Protein AF-A0A2V7WQB6-F1 (afdb_monomer_lite)

Foldseek 3Di:
DQDPDDPQQCHDDPPDGGPLCVLLVAADPQHHDQDLVSVNDPDPVSSVVSVVSRVVRNVVVVVD

Sequence (64 aa):
AYLTPPPGFFFGKDGKPAPGDLLRAAPFGRIAFANTDLSGVADHRSSIIEANRAVGQLLDQVLS

pLDDT: mean 87.74, std 10.1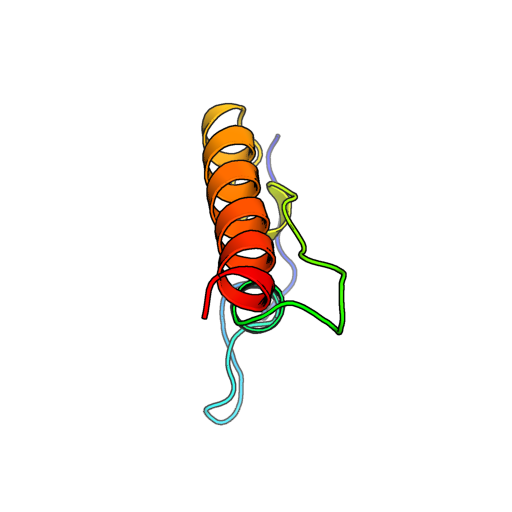9, range [50.66, 96.94]

Radius of gyration: 12.88 Å; chains: 1; bounding box: 34×30×27 Å

Structure (mmCIF, N/CA/C/O backbone):
data_AF-A0A2V7WQB6-F1
#
_entry.id   AF-A0A2V7WQB6-F1
#
loop_
_atom_site.group_PDB
_atom_site.id
_atom_site.type_symbol
_atom_site.label_atom_id
_atom_site.label_alt_id
_atom_site.label_comp_id
_atom_site.label_asym_id
_atom_site.label_entity_id
_atom_site.label_seq_id
_atom_site.pdbx_PDB_ins_code
_atom_site.Cartn_x
_atom_site.Cartn_y
_atom_site.Cartn_z
_atom_site.occupancy
_atom_site.B_iso_or_equiv
_atom_site.auth_seq_id
_atom_site.auth_comp_id
_atom_site.auth_asym_id
_atom_site.auth_atom_id
_atom_site.pdbx_PDB_model_num
ATOM 1 N N . ALA A 1 1 ? 18.112 7.927 -6.912 1.00 52.59 1 ALA A N 1
ATOM 2 C CA . ALA A 1 1 ? 18.982 6.738 -7.049 1.00 52.59 1 ALA A CA 1
ATOM 3 C C . ALA A 1 1 ? 18.515 5.929 -8.257 1.00 52.59 1 ALA A C 1
ATOM 5 O O . ALA A 1 1 ? 17.314 5.910 -8.495 1.00 52.59 1 ALA A O 1
ATOM 6 N N . TYR A 1 2 ? 19.421 5.327 -9.037 1.00 50.66 2 TYR A N 1
ATOM 7 C CA . TYR A 1 2 ? 19.052 4.426 -10.138 1.00 50.66 2 TYR A CA 1
ATOM 8 C C . TYR A 1 2 ? 18.923 3.015 -9.561 1.00 50.66 2 TYR A C 1
ATOM 10 O O . TYR A 1 2 ? 19.914 2.438 -9.118 1.00 50.66 2 TYR A O 1
ATOM 18 N N . LEU A 1 3 ? 17.697 2.508 -9.475 1.00 64.25 3 LEU A N 1
ATOM 19 C CA . LEU A 1 3 ? 17.431 1.137 -9.059 1.00 64.25 3 LEU A CA 1
ATOM 20 C C . LEU A 1 3 ? 17.541 0.270 -10.319 1.00 64.25 3 LEU A C 1
ATOM 22 O O . LEU A 1 3 ? 16.906 0.588 -11.322 1.00 64.25 3 LEU A O 1
ATOM 26 N N . THR A 1 4 ? 18.348 -0.792 -10.290 1.00 69.50 4 THR A N 1
ATOM 27 C CA . THR A 1 4 ? 18.336 -1.828 -11.336 1.00 69.50 4 THR A CA 1
ATOM 28 C C . THR A 1 4 ? 17.510 -2.988 -10.800 1.00 69.50 4 THR A C 1
ATOM 30 O O . THR A 1 4 ? 18.053 -3.846 -10.098 1.00 69.50 4 THR A O 1
ATOM 33 N N . PRO A 1 5 ? 16.188 -2.991 -11.029 1.00 70.44 5 PRO A N 1
ATOM 34 C CA . PRO A 1 5 ? 15.332 -4.021 -10.481 1.00 70.44 5 PRO A CA 1
ATOM 35 C C . PRO A 1 5 ? 15.717 -5.387 -11.063 1.00 70.44 5 PRO A C 1
ATOM 37 O O . PRO A 1 5 ? 15.982 -5.489 -12.266 1.00 70.44 5 PRO A O 1
ATOM 40 N N . PRO A 1 6 ? 15.752 -6.447 -10.239 1.00 73.88 6 PRO A N 1
ATOM 41 C CA . PRO A 1 6 ? 15.983 -7.791 -10.742 1.00 73.88 6 PRO A CA 1
ATOM 42 C C . PRO A 1 6 ? 14.846 -8.216 -11.692 1.00 73.88 6 PRO A C 1
ATOM 44 O O . PRO A 1 6 ? 13.727 -7.694 -11.604 1.00 73.88 6 PRO A O 1
ATOM 47 N N . PRO A 1 7 ? 15.084 -9.186 -12.593 1.00 78.25 7 PRO A N 1
ATOM 48 C CA . PRO A 1 7 ? 14.023 -9.759 -13.418 1.00 78.25 7 PRO A CA 1
ATOM 49 C C . PRO A 1 7 ? 12.818 -10.196 -12.571 1.00 78.25 7 PRO A C 1
ATOM 51 O O . PRO A 1 7 ? 12.981 -10.840 -11.538 1.00 78.25 7 PRO A O 1
ATOM 54 N N . GLY A 1 8 ? 11.605 -9.841 -13.008 1.00 79.50 8 GLY A N 1
ATOM 55 C CA . GLY A 1 8 ? 10.361 -10.161 -12.291 1.00 79.50 8 GLY A CA 1
ATOM 56 C C . GLY A 1 8 ? 9.966 -9.171 -11.189 1.00 79.50 8 GLY A C 1
ATOM 57 O O . GLY A 1 8 ? 8.943 -9.362 -10.544 1.00 79.50 8 GLY A O 1
ATOM 58 N N . PHE A 1 9 ? 10.720 -8.088 -10.983 1.00 84.06 9 PHE A N 1
ATOM 59 C CA . PHE A 1 9 ? 10.364 -7.058 -10.000 1.00 84.06 9 PHE A CA 1
ATOM 60 C C . PHE A 1 9 ? 9.018 -6.375 -10.300 1.00 84.06 9 PHE A C 1
ATOM 62 O O . PHE A 1 9 ? 8.189 -6.235 -9.406 1.00 84.06 9 PHE A O 1
ATOM 69 N N . PHE A 1 10 ? 8.788 -5.990 -11.561 1.00 85.12 10 PHE A N 1
ATOM 70 C CA . PHE A 1 10 ? 7.543 -5.343 -12.004 1.00 85.12 10 PHE A CA 1
ATOM 71 C C . PHE A 1 10 ? 6.517 -6.312 -12.596 1.00 85.12 10 PHE A C 1
ATOM 73 O O . PHE A 1 10 ? 5.380 -5.922 -12.841 1.00 85.12 10 PHE A O 1
ATOM 80 N N . PHE A 1 11 ? 6.915 -7.554 -12.878 1.00 88.44 11 PHE A N 1
ATOM 81 C CA . PHE A 1 11 ? 6.085 -8.498 -13.616 1.00 88.44 11 PHE A CA 1
ATOM 82 C C . PHE A 1 11 ? 5.863 -9.759 -12.803 1.00 88.44 11 PHE A C 1
ATOM 84 O O . PHE A 1 11 ? 6.806 -10.419 -12.368 1.00 88.44 11 PHE A O 1
ATOM 91 N N . GLY A 1 12 ? 4.593 -10.106 -12.655 1.00 86.88 12 GLY A N 1
ATOM 92 C CA . GLY A 1 12 ? 4.180 -11.398 -12.153 1.00 86.88 12 GLY A CA 1
ATOM 93 C C . GLY A 1 12 ? 4.488 -12.547 -13.116 1.00 86.88 12 GLY A C 1
ATOM 94 O O . GLY A 1 12 ? 4.870 -12.345 -14.270 1.00 86.88 12 GLY A O 1
ATOM 95 N N . LYS A 1 13 ? 4.298 -13.778 -12.640 1.00 89.06 13 LYS A N 1
ATOM 96 C CA . LYS A 1 13 ? 4.504 -15.012 -13.411 1.00 89.06 13 LYS A CA 1
ATOM 97 C C . LYS A 1 13 ? 3.279 -15.914 -13.280 1.00 89.06 13 LYS A C 1
ATOM 99 O O . LYS A 1 13 ? 2.712 -16.012 -12.195 1.00 89.06 13 LYS A O 1
ATOM 104 N N . ASP A 1 14 ? 2.880 -16.577 -14.366 1.00 92.69 14 ASP A N 1
ATOM 105 C CA . ASP A 1 14 ? 1.786 -17.563 -14.380 1.00 92.69 14 ASP A CA 1
ATOM 1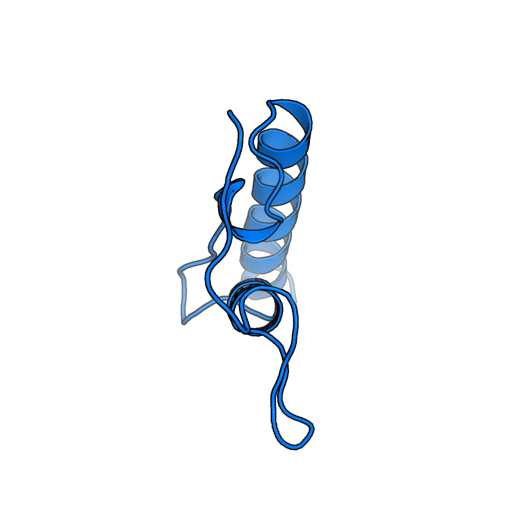06 C C . ASP A 1 14 ? 0.454 -17.004 -13.829 1.00 92.69 14 ASP A C 1
ATOM 108 O O . ASP A 1 14 ? -0.247 -17.659 -13.060 1.00 92.69 14 ASP A O 1
ATOM 112 N N . GLY A 1 15 ? 0.133 -15.749 -14.168 1.00 91.25 15 GLY A N 1
ATOM 113 C CA . GLY A 1 15 ? -1.081 -15.060 -13.707 1.00 91.25 15 GLY A CA 1
ATOM 114 C C . GLY A 1 15 ? -1.048 -14.577 -12.250 1.00 91.25 15 GLY A C 1
ATOM 115 O O . GLY A 1 15 ? -2.040 -14.036 -11.768 1.00 91.25 15 GLY A O 1
ATOM 116 N N . LYS A 1 16 ? 0.071 -14.750 -11.537 1.00 92.12 16 LYS A N 1
ATOM 117 C CA . LYS A 1 16 ? 0.263 -14.234 -10.172 1.00 92.12 16 LYS A CA 1
ATOM 118 C C . LYS A 1 16 ? 0.720 -12.770 -10.201 1.00 92.12 16 LYS A C 1
ATOM 120 O O . LYS A 1 16 ? 1.359 -12.390 -11.177 1.00 92.12 16 LYS A O 1
ATOM 125 N N . PRO A 1 17 ? 0.441 -11.964 -9.159 1.00 92.00 17 PRO A N 1
ATOM 126 C CA . PRO A 1 17 ? 0.912 -10.578 -9.067 1.00 92.00 17 PRO A CA 1
ATOM 127 C C . PRO A 1 17 ? 2.443 -10.480 -8.989 1.00 92.00 17 PRO A C 1
ATOM 129 O O . PRO A 1 17 ? 3.118 -11.448 -8.620 1.00 92.00 17 PRO A O 1
ATOM 132 N N . ALA A 1 18 ? 2.995 -9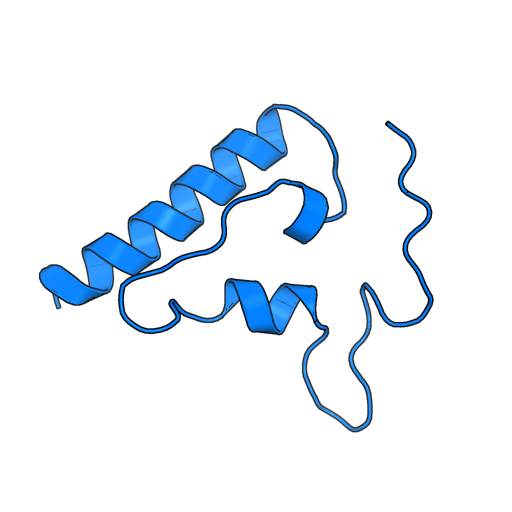.305 -9.307 1.00 91.19 18 ALA A N 1
ATOM 133 C CA . ALA A 1 18 ? 4.407 -9.027 -9.057 1.00 91.19 18 ALA A CA 1
ATOM 134 C C . ALA A 1 18 ? 4.688 -8.972 -7.539 1.00 91.19 18 ALA A C 1
ATOM 136 O O . ALA A 1 18 ? 3.772 -8.715 -6.750 1.00 91.19 18 ALA A O 1
ATOM 137 N N . PRO A 1 19 ? 5.942 -9.170 -7.091 1.00 88.88 19 PRO A N 1
ATOM 138 C CA . PRO A 1 19 ? 6.280 -9.098 -5.669 1.00 88.88 19 PRO A CA 1
ATOM 139 C C . PRO A 1 19 ? 5.861 -7.775 -5.012 1.00 88.88 19 PRO A C 1
ATOM 141 O O . PRO A 1 19 ? 5.315 -7.786 -3.910 1.00 88.88 19 PRO A O 1
ATOM 144 N N . GLY A 1 20 ? 6.059 -6.645 -5.704 1.00 89.81 20 GLY A N 1
ATOM 145 C CA . GLY A 1 20 ? 5.625 -5.330 -5.228 1.00 89.81 20 GLY A CA 1
ATOM 146 C C . GLY A 1 20 ? 4.109 -5.251 -5.044 1.00 89.81 20 GLY A C 1
ATOM 147 O O . GLY A 1 20 ? 3.644 -4.822 -3.992 1.00 89.81 20 GLY A O 1
ATOM 148 N N . ASP A 1 21 ? 3.335 -5.743 -6.012 1.00 91.94 21 ASP A N 1
ATOM 149 C CA . ASP A 1 21 ? 1.869 -5.762 -5.936 1.00 91.94 21 ASP A CA 1
ATOM 150 C C . ASP A 1 21 ? 1.375 -6.603 -4.755 1.00 91.94 21 ASP A C 1
ATOM 152 O O . ASP A 1 21 ? 0.477 -6.179 -4.028 1.00 91.94 21 ASP A O 1
ATOM 156 N N . LEU A 1 22 ? 1.997 -7.762 -4.514 1.00 92.12 22 LEU A N 1
ATOM 157 C CA . LEU A 1 22 ? 1.649 -8.632 -3.391 1.00 92.12 22 LEU A CA 1
ATOM 158 C C . LEU A 1 22 ? 1.892 -7.939 -2.042 1.00 92.12 22 LEU A C 1
ATOM 160 O O . LEU A 1 22 ? 1.030 -7.980 -1.167 1.00 92.12 22 LEU A O 1
ATOM 164 N N . LEU A 1 23 ? 3.037 -7.270 -1.886 1.00 92.38 23 LEU A N 1
ATOM 165 C CA . LEU A 1 23 ? 3.380 -6.536 -0.661 1.00 92.38 23 LEU A CA 1
ATOM 166 C C . LEU A 1 23 ? 2.488 -5.306 -0.435 1.00 92.38 23 LEU A C 1
ATOM 168 O O . LEU A 1 23 ? 2.309 -4.873 0.704 1.00 92.38 23 LEU A O 1
ATOM 172 N N . ARG A 1 24 ? 1.932 -4.734 -1.507 1.00 93.94 24 ARG A N 1
ATOM 173 C CA . ARG A 1 24 ? 1.025 -3.580 -1.453 1.00 93.94 24 ARG A CA 1
ATOM 174 C C . ARG A 1 24 ? -0.437 -3.968 -1.271 1.00 93.94 24 ARG A C 1
ATOM 176 O O . ARG A 1 24 ? -1.223 -3.085 -0.943 1.00 93.94 24 ARG A O 1
ATOM 183 N N . ALA A 1 25 ? -0.815 -5.225 -1.505 1.00 94.38 25 ALA A N 1
ATOM 184 C CA . ALA A 1 25 ? -2.214 -5.642 -1.580 1.00 94.38 25 ALA A CA 1
ATOM 185 C C . ALA A 1 25 ? -2.950 -5.536 -0.236 1.00 94.38 25 ALA A C 1
ATOM 187 O O . ALA A 1 25 ? -4.075 -5.045 -0.192 1.00 94.38 25 ALA A O 1
ATOM 188 N N . ALA A 1 26 ? -2.319 -5.965 0.858 1.00 94.62 26 ALA A N 1
ATOM 189 C CA . ALA A 1 26 ? -2.918 -5.950 2.190 1.00 94.62 26 ALA A CA 1
ATOM 190 C C . ALA A 1 26 ? -1.846 -5.991 3.295 1.00 94.62 26 ALA A C 1
ATOM 192 O O . ALA A 1 26 ? -0.727 -6.446 3.038 1.00 94.62 26 ALA A O 1
ATOM 193 N N . PRO A 1 27 ? -2.174 -5.576 4.533 1.00 95.38 27 PRO A N 1
ATOM 194 C CA . PRO A 1 27 ? -1.303 -5.788 5.682 1.00 95.38 27 PRO A CA 1
ATOM 195 C C . PRO A 1 27 ? -1.098 -7.275 5.988 1.00 95.38 27 PRO A C 1
ATOM 197 O O . PRO A 1 27 ? -2.003 -8.097 5.835 1.00 95.38 27 PRO A O 1
ATOM 200 N N . PHE A 1 28 ? 0.069 -7.611 6.530 1.00 95.00 28 PHE A N 1
ATOM 201 C CA . PHE A 1 28 ? 0.309 -8.894 7.179 1.00 95.00 28 PHE A CA 1
ATOM 202 C C . PHE A 1 28 ? 0.017 -8.769 8.677 1.00 95.00 28 PHE A C 1
ATOM 204 O O . PHE A 1 28 ? 0.823 -8.243 9.451 1.00 95.00 28 PHE A O 1
ATOM 211 N N . GLY A 1 29 ? -1.170 -9.211 9.096 1.00 93.81 29 GLY A N 1
ATOM 212 C CA . GLY A 1 29 ? -1.646 -8.978 10.458 1.00 93.81 29 GLY A CA 1
ATOM 213 C C . GLY A 1 29 ? -1.764 -7.477 10.727 1.00 93.81 29 GLY A C 1
ATOM 214 O O . GLY A 1 29 ? -2.624 -6.825 10.148 1.00 93.81 29 GLY A O 1
ATOM 215 N N . ARG A 1 30 ? -0.882 -6.939 11.580 1.00 94.88 30 ARG A N 1
ATOM 216 C CA . ARG A 1 30 ? -0.820 -5.508 11.947 1.00 94.88 30 ARG A CA 1
ATOM 217 C C . ARG A 1 30 ? 0.331 -4.746 11.267 1.00 94.88 30 ARG A C 1
ATOM 219 O O . ARG A 1 30 ? 0.671 -3.650 11.700 1.00 94.88 30 ARG A O 1
ATOM 226 N N . ILE A 1 31 ? 0.979 -5.340 10.264 1.00 95.62 31 ILE A N 1
ATOM 227 C CA . ILE A 1 31 ? 2.152 -4.772 9.583 1.00 95.62 31 ILE A CA 1
ATOM 228 C C . ILE A 1 31 ? 1.776 -4.405 8.146 1.00 95.62 31 ILE A C 1
ATOM 230 O O . ILE A 1 31 ? 1.371 -5.275 7.380 1.00 95.62 31 ILE A O 1
ATOM 234 N N . ALA A 1 32 ? 1.970 -3.141 7.764 1.00 96.94 32 ALA A N 1
ATOM 235 C CA . ALA A 1 32 ? 1.833 -2.665 6.388 1.00 96.94 32 ALA A CA 1
ATOM 236 C C . ALA A 1 32 ? 3.182 -2.141 5.868 1.00 96.94 32 ALA A C 1
ATOM 238 O O . ALA A 1 32 ? 3.907 -1.447 6.583 1.00 96.94 32 ALA A O 1
ATOM 239 N N . PHE A 1 33 ? 3.531 -2.475 4.625 1.00 95.12 33 PHE A N 1
ATOM 240 C CA . PHE A 1 33 ? 4.791 -2.055 4.004 1.00 95.12 33 PHE A CA 1
ATOM 241 C C . PHE A 1 33 ? 4.627 -0.714 3.283 1.00 95.12 33 PHE A C 1
ATOM 243 O O . PHE A 1 33 ? 3.633 -0.527 2.588 1.00 95.12 33 PHE A O 1
ATOM 250 N N . ALA A 1 34 ? 5.605 0.192 3.413 1.00 94.44 34 ALA A N 1
ATOM 251 C CA . ALA A 1 34 ? 5.495 1.583 2.947 1.00 94.44 34 ALA A CA 1
ATOM 252 C C . ALA A 1 34 ? 6.769 2.164 2.295 1.00 94.44 34 ALA A C 1
ATOM 254 O O . ALA A 1 34 ? 6.856 3.369 2.085 1.00 94.44 34 ALA A O 1
ATOM 255 N N . ASN A 1 35 ? 7.797 1.356 2.030 1.00 88.75 35 ASN A N 1
ATOM 256 C CA . ASN A 1 35 ? 9.048 1.878 1.470 1.00 88.75 35 ASN A CA 1
ATOM 257 C C . ASN A 1 35 ? 8.907 2.195 -0.035 1.00 88.75 35 ASN A C 1
ATOM 259 O O . ASN A 1 35 ? 8.182 1.503 -0.750 1.00 88.75 35 ASN A O 1
ATOM 263 N N . THR A 1 36 ? 9.648 3.187 -0.531 1.00 84.94 36 THR A N 1
ATOM 264 C CA . THR A 1 36 ? 9.704 3.583 -1.953 1.00 84.94 36 THR A CA 1
ATOM 265 C C . THR A 1 36 ? 10.202 2.476 -2.872 1.00 84.94 36 THR A C 1
ATOM 267 O O . THR A 1 36 ? 9.809 2.406 -4.035 1.00 84.94 36 THR A O 1
ATOM 270 N N . ASP A 1 37 ? 11.002 1.554 -2.342 1.00 81.25 37 ASP A N 1
ATOM 271 C CA . ASP A 1 37 ? 11.451 0.375 -3.079 1.00 81.25 37 ASP A CA 1
ATOM 272 C C . ASP A 1 37 ? 10.282 -0.534 -3.508 1.00 81.25 37 ASP A C 1
ATOM 274 O O . ASP A 1 37 ? 10.462 -1.377 -4.374 1.00 81.25 37 ASP A O 1
ATOM 278 N N . LEU A 1 38 ? 9.065 -0.352 -2.976 1.00 81.75 38 LEU A N 1
ATOM 279 C CA . LEU A 1 38 ? 7.862 -1.052 -3.450 1.00 81.75 38 LEU A CA 1
ATOM 280 C C . LEU A 1 38 ? 7.337 -0.533 -4.793 1.00 81.75 38 LEU A C 1
ATOM 282 O O . LEU A 1 38 ? 6.630 -1.263 -5.484 1.00 81.75 38 LEU A O 1
ATOM 286 N N . SER A 1 39 ? 7.604 0.729 -5.136 1.00 75.69 39 SER A N 1
ATOM 287 C CA . SER A 1 39 ? 7.171 1.344 -6.400 1.00 75.69 39 SER A CA 1
ATOM 288 C C . SER A 1 39 ? 8.286 1.378 -7.448 1.00 75.69 39 SER A C 1
ATOM 290 O O . SER A 1 39 ? 8.037 1.729 -8.599 1.00 75.69 39 SER A O 1
ATOM 292 N N . GLY A 1 40 ? 9.521 1.036 -7.062 1.00 77.56 40 GLY A N 1
ATOM 293 C CA . GLY A 1 40 ? 10.705 1.157 -7.914 1.00 77.56 40 GLY A CA 1
ATOM 294 C C . GLY A 1 40 ? 11.151 2.605 -8.155 1.00 77.56 40 GLY A C 1
ATOM 295 O O . GLY A 1 40 ? 12.059 2.833 -8.954 1.00 77.56 40 GLY A O 1
ATOM 296 N N . VAL A 1 41 ? 10.544 3.583 -7.469 1.00 82.06 41 VAL A N 1
ATOM 297 C CA . VAL A 1 41 ? 10.846 5.014 -7.610 1.00 82.06 41 VAL A CA 1
ATOM 298 C C . VAL A 1 41 ? 11.399 5.546 -6.294 1.00 82.06 41 VAL A C 1
ATOM 300 O O . VAL A 1 41 ? 10.667 5.881 -5.367 1.00 82.06 41 VAL A O 1
ATOM 303 N N . ALA A 1 42 ? 12.725 5.645 -6.219 1.00 80.94 42 ALA A N 1
ATOM 304 C CA . ALA A 1 42 ? 13.429 6.174 -5.056 1.00 80.94 42 ALA A CA 1
ATOM 305 C C . ALA A 1 42 ? 13.420 7.717 -5.044 1.00 80.94 42 ALA A C 1
ATOM 307 O O . ALA A 1 42 ? 14.457 8.353 -5.271 1.00 80.94 42 ALA A O 1
ATOM 308 N N . ASP A 1 43 ? 12.248 8.313 -4.803 1.00 85.38 43 ASP A N 1
ATOM 309 C CA . ASP A 1 43 ? 12.065 9.753 -4.597 1.00 85.38 43 ASP A CA 1
ATOM 310 C C . ASP A 1 43 ? 11.199 10.079 -3.362 1.00 85.38 43 ASP A C 1
ATOM 312 O O . ASP A 1 43 ? 10.502 9.236 -2.795 1.00 85.38 43 ASP A O 1
ATOM 316 N N . HIS A 1 44 ? 11.267 11.333 -2.906 1.00 87.62 44 HIS A N 1
ATOM 317 C CA . HIS A 1 44 ? 10.558 11.775 -1.700 1.00 87.62 44 HIS A CA 1
ATOM 318 C C . HIS A 1 44 ? 9.031 11.705 -1.859 1.00 87.62 44 HIS A C 1
ATOM 320 O O . HIS A 1 44 ? 8.316 11.410 -0.903 1.00 87.62 44 HIS A O 1
ATOM 326 N N . ARG A 1 45 ? 8.525 11.958 -3.072 1.00 90.25 45 ARG A N 1
ATOM 327 C CA . ARG A 1 45 ? 7.094 11.945 -3.371 1.00 90.25 45 ARG A CA 1
ATOM 328 C C . ARG A 1 45 ? 6.530 10.535 -3.232 1.00 90.25 45 ARG A C 1
ATOM 330 O O . ARG A 1 45 ? 5.489 10.364 -2.601 1.00 90.25 45 ARG A O 1
ATOM 337 N N . SER A 1 46 ? 7.228 9.537 -3.763 1.00 88.06 46 SER A N 1
ATOM 338 C CA . SER A 1 46 ? 6.846 8.132 -3.631 1.00 88.06 46 SER A CA 1
ATOM 339 C C . SER A 1 46 ? 6.836 7.702 -2.170 1.00 88.06 46 SER A C 1
ATOM 341 O O . SER A 1 46 ? 5.934 6.977 -1.773 1.00 88.06 46 SER A O 1
ATOM 343 N N . SER A 1 47 ? 7.762 8.208 -1.345 1.00 90.25 47 SER A N 1
ATOM 344 C CA . SER A 1 47 ? 7.804 7.882 0.089 1.00 90.25 47 SER A CA 1
ATOM 345 C C . SER A 1 47 ? 6.531 8.334 0.805 1.00 90.25 47 SER A C 1
ATOM 347 O O . SER A 1 47 ? 5.908 7.566 1.536 1.00 90.25 47 SER A O 1
ATOM 349 N N . ILE A 1 48 ? 6.078 9.557 0.518 1.00 94.69 48 ILE A N 1
ATOM 350 C CA . ILE A 1 48 ? 4.839 10.107 1.083 1.00 94.69 48 ILE A CA 1
ATOM 351 C C . ILE A 1 48 ? 3.617 9.312 0.603 1.00 94.69 48 ILE A C 1
ATOM 353 O O . ILE A 1 48 ? 2.733 8.996 1.399 1.00 94.69 48 ILE A O 1
ATOM 357 N N . ILE A 1 49 ? 3.562 8.976 -0.688 1.00 94.56 49 ILE A N 1
ATOM 358 C CA . ILE A 1 49 ? 2.441 8.225 -1.272 1.00 94.56 49 ILE A CA 1
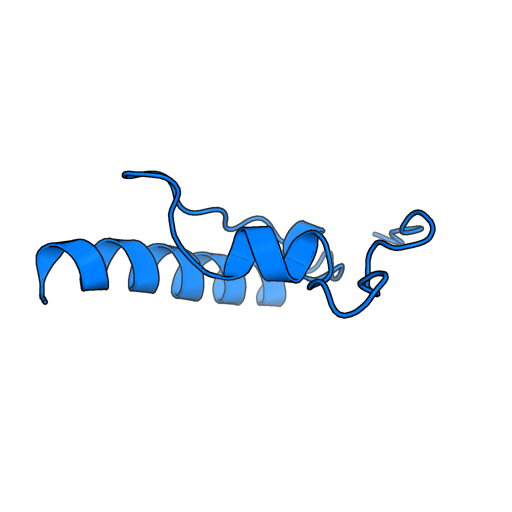ATOM 359 C C . ILE A 1 49 ? 2.355 6.815 -0.670 1.00 94.56 49 ILE A C 1
ATOM 361 O O . ILE A 1 49 ? 1.263 6.375 -0.302 1.00 94.56 49 ILE A O 1
ATOM 365 N N . GLU A 1 50 ? 3.486 6.124 -0.523 1.00 94.88 50 GLU A N 1
ATOM 366 C CA . GLU A 1 50 ? 3.523 4.789 0.075 1.00 94.88 50 GLU A CA 1
ATOM 367 C C . GLU A 1 50 ? 3.169 4.795 1.558 1.00 94.88 50 GLU A C 1
ATOM 369 O O . GLU A 1 50 ? 2.408 3.932 2.003 1.00 94.88 50 GLU A O 1
ATOM 374 N N . ALA A 1 51 ? 3.643 5.793 2.306 1.00 95.38 51 ALA A N 1
ATOM 375 C CA . ALA A 1 51 ? 3.250 5.988 3.696 1.00 95.38 51 ALA A CA 1
ATOM 376 C C . ALA A 1 51 ? 1.736 6.202 3.825 1.00 95.38 51 ALA A C 1
ATOM 378 O O . ALA A 1 51 ? 1.089 5.526 4.625 1.00 95.38 51 ALA A O 1
ATOM 379 N N . ASN A 1 52 ? 1.152 7.076 2.999 1.00 96.75 52 ASN A N 1
ATOM 380 C CA . ASN A 1 52 ? -0.286 7.337 3.015 1.00 96.75 52 ASN A CA 1
ATOM 381 C C . ASN A 1 52 ? -1.108 6.071 2.718 1.00 96.75 52 ASN A C 1
ATOM 383 O O . ASN A 1 52 ? -2.069 5.779 3.427 1.00 96.75 52 ASN A O 1
ATOM 387 N N . ARG A 1 53 ? -0.706 5.282 1.711 1.00 96.44 53 ARG A N 1
ATOM 388 C CA . ARG A 1 53 ? -1.356 4.003 1.387 1.00 96.44 53 ARG A CA 1
ATOM 389 C C . ARG A 1 53 ? -1.282 3.020 2.557 1.00 96.44 53 ARG A C 1
ATOM 391 O O . ARG A 1 53 ? -2.303 2.457 2.937 1.00 96.44 53 ARG A O 1
ATOM 398 N N . ALA A 1 54 ? -0.091 2.800 3.111 1.00 96.75 54 ALA A N 1
ATOM 399 C CA . ALA A 1 54 ? 0.120 1.816 4.171 1.00 96.75 54 ALA A CA 1
ATOM 400 C C . ALA A 1 54 ? -0.631 2.177 5.461 1.00 96.75 54 ALA A C 1
ATOM 402 O O . ALA A 1 54 ? -1.196 1.298 6.108 1.00 96.75 54 ALA A O 1
ATOM 403 N N . VAL A 1 55 ? -0.689 3.467 5.811 1.00 96.88 55 VAL A N 1
ATOM 404 C CA . VAL A 1 55 ? -1.495 3.949 6.943 1.00 96.88 55 VAL A CA 1
ATOM 405 C C . VAL A 1 55 ? -2.982 3.723 6.686 1.00 96.88 55 VAL A C 1
ATOM 407 O O . VAL A 1 55 ? -3.662 3.216 7.573 1.00 96.88 55 VAL A O 1
ATOM 410 N N . GLY A 1 56 ? -3.472 4.024 5.477 1.00 96.81 56 GLY A N 1
ATOM 411 C CA . GLY A 1 56 ? -4.857 3.744 5.087 1.00 96.81 56 GLY A CA 1
ATOM 412 C C . GLY A 1 56 ? -5.240 2.283 5.328 1.00 96.81 56 GLY A C 1
ATOM 413 O O . GLY A 1 56 ? -6.224 2.014 6.003 1.00 96.81 56 GLY A O 1
ATOM 414 N N . GLN A 1 57 ? -4.385 1.343 4.915 1.00 96.56 57 GLN A N 1
ATOM 415 C CA . GLN A 1 57 ? -4.628 -0.086 5.138 1.00 96.56 57 GLN A CA 1
ATOM 416 C C . GLN A 1 57 ? -4.760 -0.469 6.617 1.00 96.56 57 GLN A C 1
ATOM 418 O O . GLN A 1 57 ? -5.544 -1.353 6.950 1.00 96.56 57 GLN A O 1
ATOM 423 N N . LEU A 1 58 ? -3.985 0.157 7.507 1.00 96.38 58 LEU A N 1
ATOM 424 C CA . LEU A 1 58 ? -4.073 -0.107 8.946 1.00 96.38 58 LEU A CA 1
ATOM 425 C C . LEU A 1 58 ? -5.321 0.527 9.567 1.00 96.38 58 LEU A C 1
ATOM 427 O O . LEU A 1 58 ? -5.915 -0.061 10.469 1.00 96.38 58 LEU A O 1
ATOM 431 N N . LEU A 1 59 ? -5.716 1.715 9.103 1.00 96.56 59 LEU A N 1
ATOM 432 C CA . LEU A 1 59 ? -6.935 2.381 9.564 1.00 96.56 59 LEU A CA 1
ATOM 433 C C . LEU A 1 59 ? -8.183 1.608 9.140 1.00 96.56 59 LEU A C 1
ATOM 435 O O . LEU A 1 59 ? -9.072 1.409 9.966 1.00 96.56 59 LEU A O 1
ATOM 439 N N . ASP A 1 60 ? -8.210 1.108 7.905 1.00 95.38 60 ASP A N 1
ATOM 440 C CA . ASP A 1 60 ? -9.311 0.293 7.392 1.00 95.38 60 ASP A CA 1
ATOM 441 C C . ASP A 1 60 ? -9.547 -0.939 8.277 1.00 95.38 60 ASP A C 1
ATOM 443 O O . ASP A 1 60 ? -10.686 -1.243 8.592 1.00 95.38 60 ASP A O 1
ATOM 447 N N . GLN A 1 61 ? -8.491 -1.587 8.788 1.00 91.75 61 GLN A N 1
ATOM 448 C CA . GLN A 1 61 ? -8.614 -2.743 9.693 1.00 91.75 61 GLN A CA 1
ATOM 449 C C . GLN A 1 61 ? -9.261 -2.439 11.056 1.00 91.75 61 GLN A C 1
ATOM 451 O O . GLN A 1 61 ? -9.621 -3.371 11.776 1.00 91.75 61 GLN A O 1
ATOM 456 N N . VAL A 1 62 ? -9.330 -1.169 11.461 1.00 91.81 62 VAL A N 1
ATOM 457 C CA . VAL A 1 62 ? -9.862 -0.747 12.769 1.00 91.81 62 VAL A CA 1
ATOM 458 C C . VAL A 1 62 ? -11.219 -0.060 12.629 1.00 91.81 62 VAL A C 1
ATOM 460 O O . VAL A 1 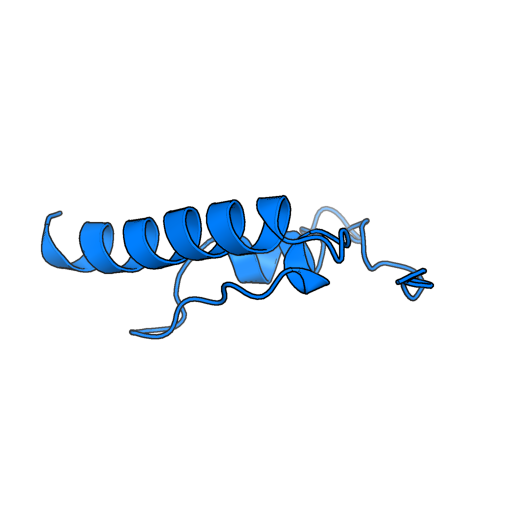62 ? -12.014 -0.089 13.566 1.00 91.81 62 VAL A O 1
ATOM 463 N N . LEU A 1 63 ? -11.466 0.582 11.486 1.00 90.19 63 LEU A N 1
ATOM 464 C CA . LEU A 1 63 ? -12.652 1.401 11.239 1.00 90.19 63 LEU A CA 1
ATOM 465 C C . LEU A 1 63 ? -13.738 0.685 10.415 1.00 90.19 63 LEU A C 1
ATOM 467 O O . LEU A 1 63 ? -14.842 1.224 10.319 1.00 90.19 63 LEU A O 1
ATOM 471 N N . SER A 1 64 ? -13.4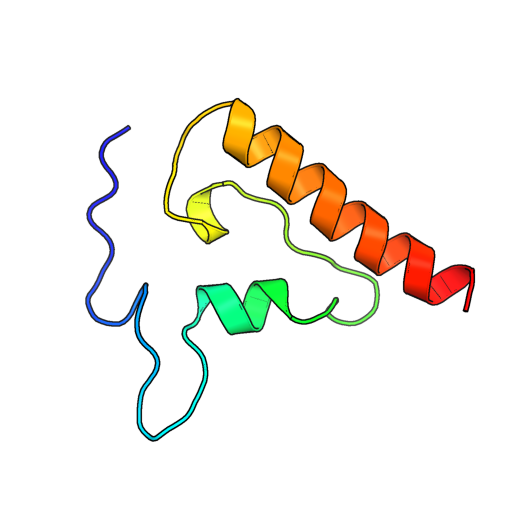40 -0.482 9.830 1.00 68.06 64 SER A N 1
ATOM 472 C CA . SER A 1 64 ? -14.401 -1.355 9.129 1.00 68.06 64 SER A CA 1
ATOM 473 C C . SER A 1 64 ? -15.141 -2.292 10.076 1.00 68.06 64 SER A C 1
ATOM 475 O O . SER A 1 64 ? -16.363 -2.468 9.888 1.00 68.06 64 SER A O 1
#

Secondary structure (DSSP, 8-state):
----PPTTSS--STTPPPHHHHHHHS-BTTB----GGGTT--SHHHHHHHHHHHHHHHHHHHH-